Protein AF-A0A1Y2J8U5-F1 (afdb_monomer_lite)

pLDDT: mean 74.19, std 24.0, range [33.47, 96.94]

Organism: Trametes coccinea (strain BRFM310) (NCBI:txid1353009)

Sequence (112 aa):
MLPFLAQVLHFDHRPHIRLGTRRIATAHHDRAQREELTLWSVVPNQLDDTGRPMWYCNVCGDYRMHRTRNKTQHERGLLHQSLLERMWRQAVHRATRAEEASRELLDALKQR

Structure (mmCIF, N/CA/C/O backbone):
data_AF-A0A1Y2J8U5-F1
#
_entry.id   AF-A0A1Y2J8U5-F1
#
loop_
_atom_site.group_PDB
_atom_site.id
_atom_site.type_symbol
_atom_site.label_atom_id
_atom_site.label_alt_id
_atom_site.label_comp_id
_atom_site.label_asym_id
_atom_site.label_entity_id
_atom_site.label_seq_id
_atom_site.pdbx_PDB_ins_code
_atom_site.Cartn_x
_atom_site.Cartn_y
_atom_site.Cartn_z
_atom_site.occupancy
_atom_site.B_iso_or_equiv
_atom_site.auth_seq_id
_atom_site.auth_comp_id
_atom_site.auth_asym_id
_atom_site.auth_atom_id
_atom_site.pdbx_PDB_model_num
ATOM 1 N N . MET A 1 1 ? -6.394 21.556 42.034 1.00 34.31 1 MET A N 1
ATOM 2 C CA . MET A 1 1 ? -7.535 22.285 41.441 1.00 34.31 1 MET A CA 1
ATOM 3 C C . MET A 1 1 ? -7.246 22.499 39.959 1.00 34.31 1 MET A C 1
ATOM 5 O O . MET A 1 1 ? -6.238 23.116 39.652 1.00 34.31 1 MET A O 1
ATOM 9 N N . LEU A 1 2 ? -8.059 21.915 39.071 1.00 44.50 2 LEU A N 1
ATOM 10 C CA . LEU A 1 2 ? -8.123 22.226 37.625 1.00 44.50 2 LEU A CA 1
ATOM 11 C C . LEU A 1 2 ? -8.878 23.564 37.420 1.00 44.50 2 LEU A C 1
ATOM 13 O O . LEU A 1 2 ? -9.605 23.945 38.341 1.00 44.50 2 LEU A O 1
ATOM 17 N N . PRO A 1 3 ? -8.711 24.284 36.286 1.00 50.03 3 PRO A N 1
ATOM 18 C CA . PRO A 1 3 ? -9.421 23.997 35.012 1.00 50.03 3 PRO A CA 1
ATOM 19 C C . PRO A 1 3 ? -8.510 24.129 33.754 1.00 50.03 3 PRO A C 1
ATOM 21 O O . PRO A 1 3 ? -7.500 24.814 33.794 1.00 50.03 3 PRO A O 1
ATOM 24 N N . PHE A 1 4 ? -8.632 23.318 32.691 1.00 39.97 4 PHE A N 1
ATOM 25 C CA . PHE A 1 4 ? -9.578 23.351 31.548 1.00 39.97 4 PHE A CA 1
ATOM 26 C C . PHE A 1 4 ? -9.558 24.631 30.675 1.00 39.97 4 PHE A C 1
ATOM 28 O O . PHE A 1 4 ? -10.002 25.668 31.153 1.00 39.97 4 PHE A O 1
ATOM 35 N N . LEU A 1 5 ? -9.137 24.496 29.392 1.00 40.16 5 LEU A N 1
ATOM 36 C CA . LEU A 1 5 ? -9.698 25.054 28.120 1.00 40.16 5 LEU A CA 1
ATOM 37 C C . LEU A 1 5 ? -8.603 25.310 27.043 1.00 40.16 5 LEU A C 1
ATOM 39 O O . LEU A 1 5 ? -7.620 25.983 27.311 1.00 40.16 5 LEU A O 1
ATOM 43 N N . ALA A 1 6 ? -8.663 24.614 25.893 1.00 38.59 6 ALA A N 1
ATOM 44 C CA . ALA A 1 6 ? -9.076 25.107 24.550 1.00 38.59 6 ALA A CA 1
ATOM 45 C C . ALA A 1 6 ? -7.882 25.572 23.663 1.00 38.59 6 ALA A C 1
ATOM 47 O O . ALA A 1 6 ? -7.143 26.468 24.031 1.00 38.59 6 ALA A O 1
ATOM 48 N N . GLN A 1 7 ? -7.5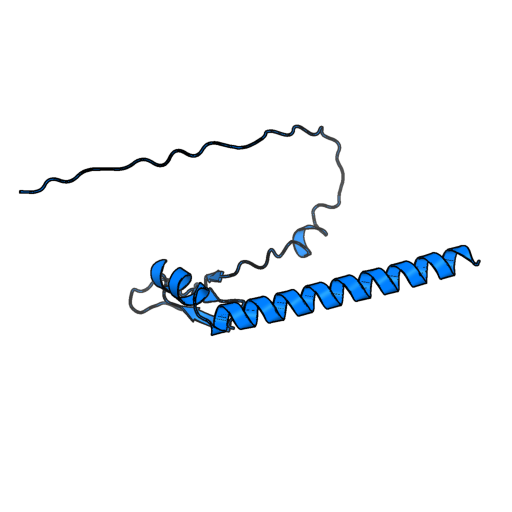14 24.808 22.620 1.00 40.34 7 GLN A N 1
ATOM 49 C CA . GLN A 1 7 ? -7.817 25.030 21.182 1.00 40.34 7 GLN A CA 1
ATOM 50 C C . GLN A 1 7 ? -7.066 26.204 20.517 1.00 40.34 7 GLN A C 1
ATOM 52 O O . GLN A 1 7 ? -7.227 27.344 20.920 1.00 40.34 7 GLN A O 1
ATOM 57 N N . VAL A 1 8 ? -6.316 25.920 19.440 1.00 40.50 8 VAL A N 1
ATOM 58 C CA . VAL A 1 8 ? -6.549 26.393 18.051 1.00 40.50 8 VAL A CA 1
ATOM 59 C C . VAL A 1 8 ? -5.324 26.065 17.178 1.00 40.50 8 VAL A C 1
ATOM 61 O O . VAL A 1 8 ? -4.179 26.358 17.504 1.00 40.50 8 VAL A O 1
ATOM 64 N N 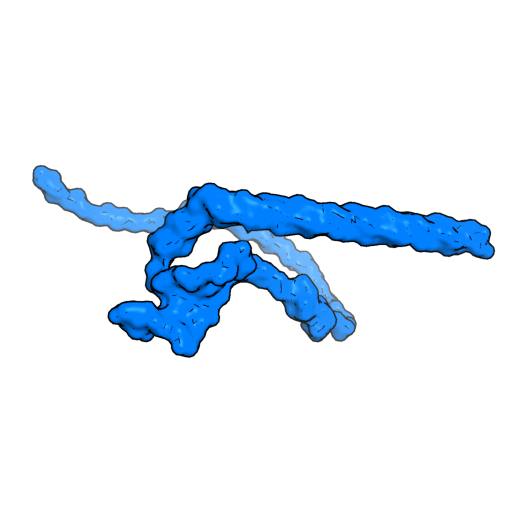. LEU A 1 9 ? -5.617 25.411 16.055 1.00 37.94 9 LEU A N 1
ATOM 65 C CA . LEU A 1 9 ? -4.744 25.080 14.934 1.00 37.94 9 LEU A CA 1
ATOM 66 C C . LEU A 1 9 ? -4.385 26.342 14.149 1.00 37.94 9 LEU A C 1
ATOM 68 O O . LEU A 1 9 ? -5.304 26.937 13.600 1.00 37.94 9 LEU A O 1
ATOM 72 N N . HIS A 1 10 ? -3.106 26.675 13.978 1.00 35.84 10 HIS A N 1
ATOM 73 C CA . HIS A 1 10 ? -2.633 27.546 12.894 1.00 35.84 10 HIS A CA 1
ATOM 74 C C . HIS A 1 10 ? -1.314 27.001 12.349 1.00 35.84 10 HIS A C 1
ATOM 76 O O . HIS A 1 10 ? -0.290 27.082 13.015 1.00 35.84 10 HIS A O 1
ATOM 82 N N . PHE A 1 11 ? -1.347 26.459 11.1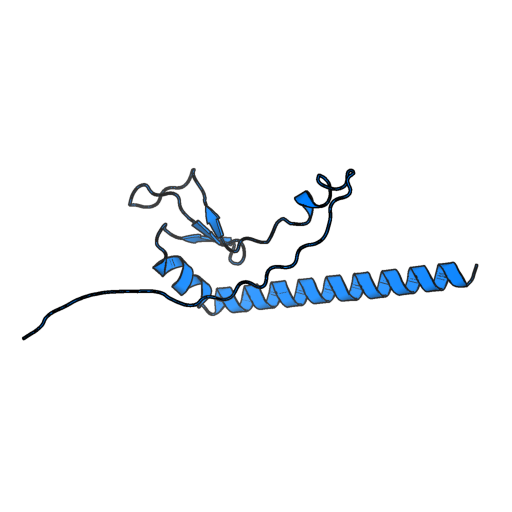34 1.00 33.47 11 PHE A N 1
ATOM 83 C CA . PHE A 1 11 ? -0.181 26.442 10.258 1.00 33.47 11 PHE A CA 1
ATOM 84 C C . PHE A 1 11 ? -0.661 26.688 8.829 1.00 33.47 11 PHE A C 1
ATOM 86 O O . PHE A 1 11 ? -1.162 25.800 8.140 1.00 33.47 11 PHE A O 1
ATOM 93 N N . ASP A 1 12 ? -0.564 27.957 8.453 1.00 39.97 12 ASP A N 1
ATOM 94 C CA . ASP A 1 12 ? -0.608 28.463 7.091 1.00 39.97 12 ASP A CA 1
ATOM 95 C C . ASP A 1 12 ? 0.632 27.982 6.329 1.00 39.97 12 ASP A C 1
ATOM 97 O O . ASP A 1 12 ? 1.736 28.070 6.858 1.00 39.97 12 ASP A O 1
ATOM 101 N N . HIS A 1 13 ? 0.446 27.486 5.102 1.00 36.09 13 HIS A N 1
ATOM 102 C CA . HIS A 1 13 ? 1.343 27.710 3.958 1.00 36.09 13 HIS A CA 1
ATOM 103 C C . HIS A 1 13 ? 0.811 26.965 2.720 1.00 36.09 13 HIS A C 1
ATOM 105 O O . HIS A 1 13 ? 1.091 25.788 2.496 1.00 36.09 13 HIS A O 1
ATOM 111 N N . ARG A 1 14 ? 0.067 27.675 1.864 1.00 40.34 14 ARG A N 1
ATOM 112 C CA . ARG A 1 14 ? -0.124 27.306 0.450 1.00 40.34 14 ARG A CA 1
ATOM 113 C C . ARG A 1 14 ? 0.635 28.298 -0.432 1.00 40.34 14 ARG A C 1
ATOM 115 O O . ARG A 1 14 ? 0.346 29.489 -0.343 1.00 40.34 14 ARG A O 1
ATOM 122 N N . PRO A 1 15 ? 1.521 27.862 -1.341 1.00 44.94 15 PRO A N 1
ATOM 123 C CA . PRO A 1 15 ? 1.920 28.699 -2.461 1.00 44.94 15 PRO A CA 1
ATOM 124 C C . PRO A 1 15 ? 0.872 28.614 -3.584 1.00 44.94 15 PRO A C 1
ATOM 126 O O . PRO A 1 15 ? 0.511 27.535 -4.055 1.00 44.94 15 PRO A O 1
ATOM 129 N N . HIS A 1 16 ? 0.378 29.775 -4.016 1.00 39.59 16 HIS A N 1
ATOM 130 C CA . HIS A 1 16 ? -0.433 29.938 -5.220 1.00 39.59 16 HIS A CA 1
ATOM 131 C C . HIS A 1 16 ? 0.468 29.919 -6.462 1.00 39.59 16 HIS A C 1
ATOM 133 O O . HIS A 1 16 ? 1.269 30.830 -6.650 1.00 39.59 16 HIS A O 1
ATOM 139 N N . ILE A 1 17 ? 0.284 28.946 -7.356 1.00 42.62 17 ILE A N 1
ATOM 140 C CA . ILE A 1 17 ? 0.816 29.002 -8.725 1.00 42.62 17 ILE A CA 1
ATOM 141 C C . ILE A 1 17 ? -0.377 29.128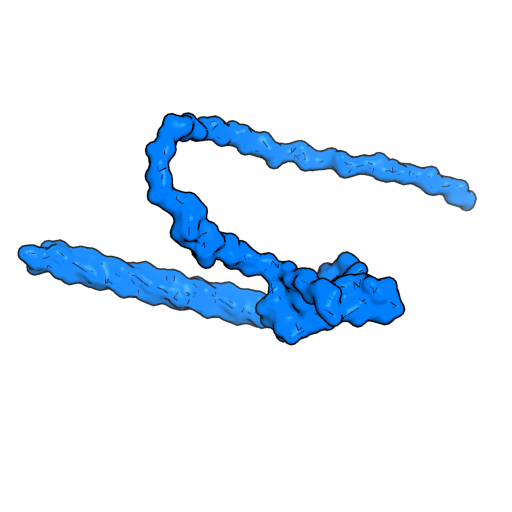 -9.680 1.00 42.62 17 ILE A C 1
ATOM 143 O O . ILE A 1 17 ? -1.203 28.223 -9.784 1.00 42.62 17 ILE A O 1
ATOM 147 N N . ARG A 1 18 ? -0.487 30.278 -10.358 1.00 47.53 18 ARG A N 1
ATOM 148 C CA . ARG A 1 18 ? -1.383 30.481 -11.508 1.00 47.53 18 ARG A CA 1
ATOM 149 C C . ARG A 1 18 ? -0.682 29.963 -12.760 1.00 47.53 18 ARG A C 1
ATOM 151 O O . ARG A 1 18 ? 0.343 30.519 -13.138 1.00 47.53 18 ARG A O 1
ATOM 158 N N . LEU A 1 19 ? -1.271 28.986 -13.444 1.00 43.88 19 LEU A N 1
ATOM 159 C CA . LEU A 1 19 ? -0.946 28.691 -14.839 1.00 43.88 19 LEU A CA 1
ATOM 160 C C . LEU A 1 19 ? -2.213 28.773 -15.691 1.00 43.88 19 LEU A C 1
ATOM 162 O O . LEU A 1 19 ? -3.280 28.298 -15.305 1.00 43.88 19 LEU A O 1
ATOM 166 N N . GLY A 1 20 ? -2.067 29.494 -16.801 1.00 36.09 20 GLY A N 1
ATOM 167 C CA . GLY A 1 20 ? -3.123 29.933 -17.697 1.00 36.09 20 GLY A CA 1
ATOM 168 C C . GLY A 1 20 ? -3.867 28.812 -18.415 1.00 36.09 20 GLY A C 1
ATOM 169 O O . GLY A 1 20 ? -3.441 27.666 -18.515 1.00 36.09 20 GLY A O 1
ATOM 170 N N . THR A 1 21 ? -5.025 29.202 -18.924 1.00 52.84 21 THR A N 1
ATOM 171 C CA . THR A 1 21 ? -6.004 28.387 -19.626 1.00 52.84 21 THR A CA 1
ATOM 172 C C . THR A 1 21 ? -5.598 28.133 -21.080 1.00 52.84 21 THR A C 1
ATOM 174 O O . THR A 1 21 ? -5.394 29.076 -21.840 1.00 52.84 21 THR A O 1
ATOM 177 N N . ARG A 1 22 ? -5.606 26.866 -21.515 1.00 43.12 22 ARG A N 1
ATOM 178 C CA . ARG A 1 22 ? -6.062 26.456 -22.859 1.00 43.12 22 ARG A CA 1
ATOM 179 C C . ARG A 1 22 ? -6.437 24.967 -22.868 1.00 43.12 22 ARG A C 1
ATOM 181 O O . ARG A 1 22 ? -5.690 24.117 -22.404 1.00 43.12 22 ARG A O 1
ATOM 188 N N . ARG A 1 23 ? -7.662 24.721 -23.345 1.00 45.75 23 ARG A N 1
ATOM 189 C CA . ARG A 1 23 ? -8.367 23.437 -23.551 1.00 45.75 23 ARG A CA 1
ATOM 190 C C . ARG A 1 23 ? -7.586 22.591 -24.596 1.00 45.75 23 ARG A C 1
ATOM 192 O O . ARG A 1 23 ? -6.883 23.191 -25.396 1.00 45.75 23 ARG A O 1
ATOM 199 N N . ILE A 1 24 ? -7.650 21.258 -24.710 1.00 41.88 24 ILE A N 1
ATOM 200 C CA . ILE A 1 24 ? -8.804 20.364 -24.935 1.00 41.88 24 ILE A CA 1
ATOM 201 C C . ILE A 1 24 ? -8.333 18.895 -24.729 1.00 41.88 24 ILE A C 1
ATOM 203 O O . ILE A 1 24 ? -7.288 18.512 -25.236 1.00 41.88 24 ILE A O 1
ATOM 207 N N . ALA A 1 25 ? -9.160 18.099 -24.034 1.00 39.50 25 ALA A N 1
ATOM 208 C CA . ALA A 1 25 ? -9.313 16.631 -24.093 1.00 39.50 25 ALA A CA 1
ATOM 209 C C . ALA A 1 25 ? -8.122 15.677 -23.816 1.00 39.50 25 ALA A C 1
ATOM 211 O O . ALA A 1 25 ? -7.707 14.931 -24.693 1.00 39.50 25 ALA A O 1
ATOM 212 N N . THR A 1 26 ? -7.736 15.532 -22.544 1.00 39.91 26 THR A N 1
ATOM 213 C CA . THR A 1 26 ? -7.180 14.264 -21.994 1.00 39.91 26 THR A CA 1
ATOM 214 C C . THR A 1 26 ? -7.754 13.893 -20.614 1.00 39.91 26 THR A C 1
ATOM 216 O O . THR A 1 26 ? -7.298 12.963 -19.958 1.00 39.91 26 THR A O 1
ATOM 219 N N . ALA A 1 27 ? -8.817 14.567 -20.157 1.00 40.59 27 ALA A N 1
ATOM 220 C CA . ALA A 1 27 ? -9.287 14.467 -18.768 1.00 40.59 27 ALA A CA 1
ATOM 221 C C . ALA A 1 27 ? -9.935 13.121 -18.374 1.00 40.59 27 ALA A C 1
ATOM 223 O O . ALA A 1 27 ? -10.170 12.886 -17.189 1.00 40.59 27 ALA A O 1
ATOM 224 N N . HIS A 1 28 ? -10.236 12.238 -19.332 1.00 39.00 28 HIS A N 1
ATOM 225 C CA . HIS A 1 28 ? -10.852 10.936 -19.049 1.00 39.00 28 HIS A CA 1
ATOM 226 C C . HIS A 1 28 ? -9.877 9.756 -19.068 1.00 39.00 28 HIS A C 1
ATOM 228 O O . HIS A 1 28 ? -10.230 8.706 -18.540 1.00 39.00 28 HIS A O 1
ATOM 234 N N . HIS A 1 29 ? -8.662 9.915 -19.604 1.00 33.88 29 HIS A N 1
ATOM 235 C CA . HIS A 1 29 ? -7.650 8.851 -19.569 1.00 33.88 29 HIS A CA 1
ATOM 236 C C . HIS A 1 29 ? -6.690 8.997 -18.380 1.00 33.88 29 HIS A C 1
ATOM 238 O O . HIS A 1 29 ? -6.332 7.998 -17.764 1.00 33.88 29 HIS A O 1
ATOM 244 N N . ASP A 1 30 ? -6.417 10.228 -17.938 1.00 36.69 30 ASP A N 1
ATOM 245 C CA . ASP A 1 30 ? -5.610 10.469 -16.730 1.00 36.69 30 ASP A CA 1
ATOM 246 C C . ASP A 1 30 ? -6.370 10.186 -15.422 1.00 36.69 30 ASP A C 1
ATOM 248 O O . ASP A 1 30 ? -5.769 10.036 -14.357 1.00 36.69 30 ASP A O 1
ATOM 252 N N . ARG A 1 31 ? -7.706 10.080 -15.475 1.00 35.16 31 ARG A N 1
ATOM 253 C CA . ARG A 1 31 ? -8.533 9.788 -14.293 1.00 35.16 31 ARG A CA 1
ATOM 254 C C . ARG A 1 31 ? -8.442 8.324 -13.855 1.00 35.16 31 ARG A C 1
ATOM 256 O O . ARG A 1 31 ? -8.600 8.056 -12.673 1.00 35.16 31 ARG A O 1
ATOM 263 N N . ALA A 1 32 ? -8.146 7.411 -14.782 1.00 36.22 32 ALA A N 1
ATOM 264 C CA . ALA A 1 32 ? -7.951 5.988 -14.494 1.00 36.22 32 ALA A CA 1
ATOM 265 C C . ALA A 1 32 ? -6.532 5.665 -13.984 1.00 36.22 32 ALA A C 1
ATOM 267 O O . ALA A 1 32 ? -6.320 4.614 -13.396 1.00 36.22 32 ALA A O 1
ATOM 268 N N . GLN A 1 33 ? -5.560 6.567 -14.178 1.00 36.56 33 GLN A N 1
ATOM 269 C CA . GLN A 1 33 ? -4.181 6.384 -13.695 1.00 36.56 33 GLN A CA 1
ATOM 270 C C . GLN A 1 33 ? -3.897 7.088 -12.361 1.00 36.56 33 GLN A C 1
ATOM 272 O O . GLN A 1 33 ? -2.873 6.835 -11.732 1.00 36.56 33 GLN A O 1
ATOM 277 N N . ARG A 1 34 ? -4.824 7.934 -11.898 1.00 38.19 34 ARG A N 1
ATOM 278 C CA . ARG A 1 34 ? -4.864 8.484 -10.538 1.00 38.19 34 ARG A CA 1
ATOM 279 C C . ARG A 1 34 ? -5.931 7.794 -9.695 1.00 38.19 34 ARG A C 1
ATOM 281 O O . ARG A 1 34 ? -6.655 8.449 -8.948 1.00 38.19 34 ARG A O 1
ATOM 288 N N . GLU A 1 35 ? -5.999 6.470 -9.752 1.00 44.12 35 GLU A N 1
ATOM 289 C CA . GLU A 1 35 ? -6.350 5.733 -8.540 1.00 44.12 35 GLU A CA 1
ATOM 290 C C . GLU A 1 35 ? -5.186 5.938 -7.568 1.00 44.12 35 GLU A C 1
ATOM 292 O O . GLU A 1 35 ? -4.280 5.121 -7.425 1.00 44.12 35 GLU A O 1
ATOM 297 N N . GLU A 1 36 ? -5.159 7.134 -6.979 1.00 45.47 36 GLU A N 1
ATOM 298 C CA . GLU A 1 36 ? -4.416 7.422 -5.772 1.00 45.47 36 GLU A CA 1
ATOM 299 C C . GLU A 1 36 ? -4.755 6.268 -4.834 1.00 45.47 36 GLU A C 1
ATOM 301 O O . GLU A 1 36 ? -5.923 6.084 -4.492 1.00 45.47 36 GLU A O 1
ATOM 306 N N . LEU A 1 37 ? -3.769 5.414 -4.544 1.00 53.69 37 LEU A N 1
ATOM 307 C CA . LEU A 1 37 ? -3.901 4.292 -3.623 1.00 53.69 37 LEU A CA 1
ATOM 308 C C . LEU A 1 37 ? -4.283 4.878 -2.264 1.00 53.69 37 LEU A C 1
ATOM 310 O O . LEU A 1 37 ? -3.438 5.136 -1.408 1.00 53.69 37 LEU A O 1
ATOM 314 N N . THR A 1 38 ? -5.570 5.142 -2.066 1.00 66.50 38 THR A N 1
ATOM 315 C CA . THR A 1 38 ? -6.094 5.553 -0.781 1.00 66.50 38 THR A CA 1
ATOM 316 C C . THR A 1 38 ? -5.823 4.376 0.137 1.00 66.50 38 THR A C 1
ATOM 318 O O . THR A 1 38 ? -6.332 3.287 -0.103 1.00 66.50 38 THR A O 1
ATOM 321 N N . LEU A 1 39 ? -4.995 4.556 1.168 1.00 82.69 39 LEU A N 1
ATOM 322 C CA . LEU A 1 39 ? -4.613 3.493 2.116 1.00 82.69 39 LEU A CA 1
ATOM 323 C C . LEU A 1 39 ? -5.827 2.765 2.715 1.00 82.69 39 LEU A C 1
ATOM 325 O O . LEU A 1 39 ? -5.739 1.595 3.097 1.00 82.69 39 LEU A O 1
ATOM 329 N N . TRP A 1 40 ? -6.961 3.464 2.760 1.00 89.44 40 TRP A N 1
ATOM 330 C CA . TRP A 1 40 ? -8.217 2.996 3.307 1.00 89.44 40 TRP A CA 1
ATOM 331 C C . TRP A 1 40 ? -9.377 3.194 2.341 1.00 89.44 40 TRP A C 1
ATOM 333 O O . TRP A 1 40 ? -9.563 4.289 1.815 1.00 89.44 40 TRP A O 1
ATOM 343 N N . SER A 1 41 ? -10.221 2.175 2.244 1.00 91.56 41 SER A N 1
ATOM 344 C CA . SER A 1 41 ? -11.523 2.219 1.579 1.00 91.56 41 SER A CA 1
ATOM 345 C C . SER A 1 41 ? -12.629 2.105 2.628 1.00 91.56 41 SER A C 1
ATOM 347 O O . SER A 1 41 ? -12.489 1.355 3.595 1.00 91.56 41 SER A O 1
ATOM 349 N N . VAL A 1 42 ? -13.729 2.841 2.473 1.00 90.62 42 VAL A N 1
ATOM 350 C CA . VAL A 1 42 ? -14.935 2.623 3.292 1.00 90.62 42 VAL A CA 1
ATOM 351 C C . VAL A 1 42 ? -15.738 1.484 2.675 1.00 90.62 42 VAL A C 1
ATOM 353 O O . VAL A 1 42 ? -15.933 1.460 1.462 1.00 90.62 42 VAL A O 1
ATOM 356 N N . VAL A 1 43 ? -16.226 0.562 3.502 1.00 90.75 43 VAL A N 1
ATOM 357 C CA . VAL A 1 43 ? -17.036 -0.580 3.071 1.00 90.75 43 VAL A CA 1
ATOM 358 C C . VAL A 1 43 ? -18.465 -0.380 3.578 1.00 90.75 43 VAL A C 1
ATOM 360 O O . VAL A 1 43 ? -18.776 -0.777 4.698 1.00 90.75 43 VAL A O 1
ATOM 363 N N . PRO A 1 44 ? -19.353 0.251 2.785 1.00 86.12 44 PRO A N 1
ATOM 364 C CA . PRO A 1 44 ? -20.686 0.657 3.244 1.00 86.12 44 PRO A CA 1
ATOM 365 C C . PRO A 1 44 ? -21.592 -0.521 3.622 1.00 86.12 44 PRO A C 1
ATOM 367 O O . PRO A 1 44 ? -22.492 -0.359 4.437 1.00 86.12 44 PRO A O 1
ATOM 370 N N . ASN A 1 45 ? -21.334 -1.706 3.062 1.00 92.38 45 ASN A N 1
ATOM 371 C CA . ASN A 1 45 ? -22.147 -2.904 3.279 1.00 92.38 45 ASN A CA 1
ATOM 372 C C . ASN A 1 45 ? -21.724 -3.720 4.512 1.00 92.38 45 ASN A C 1
ATOM 374 O O . ASN A 1 45 ? -22.426 -4.654 4.885 1.00 92.38 45 ASN A O 1
ATOM 378 N N . GLN A 1 46 ? -20.575 -3.412 5.122 1.00 90.12 46 GLN A N 1
ATOM 379 C CA . GLN A 1 46 ? -20.108 -4.076 6.338 1.00 90.12 46 GLN A CA 1
ATOM 380 C C . GLN A 1 46 ? -20.123 -3.067 7.472 1.00 90.12 46 GLN A C 1
ATOM 382 O O . GLN A 1 46 ? -19.441 -2.047 7.398 1.00 90.12 46 GLN A O 1
ATOM 387 N N . LEU A 1 47 ? -20.913 -3.340 8.504 1.00 92.56 47 LEU A N 1
ATOM 388 C CA . LEU A 1 47 ? -21.055 -2.456 9.652 1.00 92.56 47 LEU A CA 1
ATOM 389 C C . LEU A 1 47 ? -20.287 -3.018 10.846 1.00 92.56 47 LEU A C 1
ATOM 391 O O . LEU A 1 47 ? -20.231 -4.231 11.044 1.00 92.56 47 LEU A O 1
ATOM 395 N N . ASP A 1 48 ? -19.699 -2.129 11.637 1.00 89.81 48 ASP A N 1
ATOM 396 C CA . ASP A 1 48 ? -19.183 -2.478 12.952 1.00 89.81 48 ASP A CA 1
ATOM 397 C C . ASP A 1 48 ? -20.323 -2.673 13.969 1.00 89.81 48 ASP A C 1
ATOM 399 O O . ASP A 1 48 ? -21.507 -2.472 13.691 1.00 89.81 48 ASP A O 1
ATOM 403 N N . ASP A 1 49 ? -19.948 -3.054 15.182 1.00 90.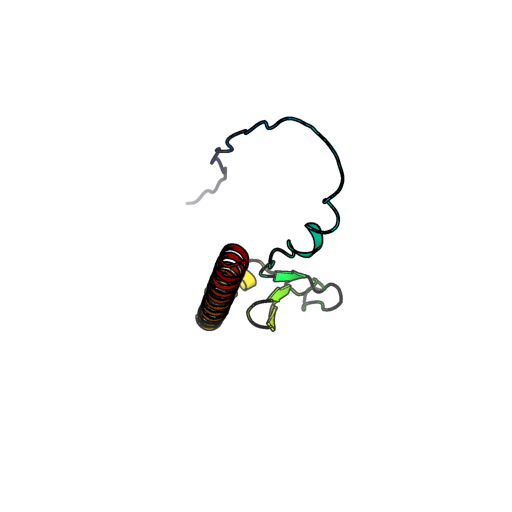00 49 ASP A N 1
ATOM 404 C CA . ASP A 1 49 ? -20.810 -3.215 16.355 1.00 90.00 49 ASP A CA 1
ATOM 405 C C . ASP A 1 49 ? -21.565 -1.934 16.763 1.00 90.00 49 ASP A C 1
ATOM 407 O O . ASP A 1 49 ? -22.518 -1.998 17.538 1.00 90.00 49 ASP A O 1
ATOM 411 N N . THR A 1 50 ? -21.189 -0.772 16.220 1.00 90.62 50 THR A N 1
ATOM 412 C CA . THR A 1 50 ? -21.888 0.508 16.418 1.00 90.62 50 THR A CA 1
ATOM 413 C C . THR A 1 50 ? -22.766 0.914 15.231 1.00 90.62 50 THR A C 1
ATOM 415 O O . THR A 1 50 ? -23.290 2.029 15.208 1.00 90.62 50 THR A O 1
ATOM 418 N N . GLY A 1 51 ? -22.927 0.032 14.239 1.00 92.44 51 GLY A N 1
ATOM 419 C CA . GLY A 1 51 ? -23.704 0.289 13.028 1.00 92.44 51 GLY A CA 1
ATOM 420 C C . GLY A 1 51 ? -23.015 1.234 12.040 1.00 92.44 51 GLY A C 1
ATOM 421 O O . GLY A 1 51 ? -23.681 1.796 11.171 1.00 92.44 51 GLY A O 1
ATOM 422 N N . ARG A 1 52 ? -21.699 1.454 12.166 1.00 90.06 52 ARG A N 1
ATOM 423 C CA . ARG A 1 52 ? -20.935 2.326 11.261 1.00 90.06 52 ARG A CA 1
ATOM 424 C C . ARG A 1 52 ? -20.220 1.511 10.183 1.00 90.06 52 ARG A C 1
ATOM 426 O O . ARG A 1 52 ? -19.720 0.434 10.495 1.00 90.06 52 ARG A O 1
ATOM 433 N N . PRO A 1 53 ? -20.091 2.026 8.947 1.00 92.25 53 PRO A N 1
ATOM 434 C CA . PRO A 1 53 ? -19.338 1.360 7.887 1.00 92.25 53 PRO A CA 1
ATOM 435 C C . PRO A 1 53 ? -17.904 1.027 8.296 1.00 92.25 53 PRO A C 1
ATOM 437 O O . PRO A 1 53 ? -17.176 1.896 8.770 1.00 92.25 53 PRO A O 1
ATOM 440 N N . MET A 1 54 ? -17.467 -0.206 8.075 1.00 93.06 54 MET A N 1
ATOM 441 C CA . MET A 1 54 ? -16.095 -0.620 8.346 1.00 93.06 54 MET A CA 1
ATOM 442 C C . MET A 1 54 ? -15.114 0.028 7.362 1.00 93.06 54 MET A C 1
ATOM 444 O O . MET A 1 54 ? -15.449 0.362 6.224 1.00 93.06 54 MET A O 1
ATOM 448 N N . TRP A 1 55 ? -13.866 0.181 7.797 1.00 91.56 55 TRP A N 1
ATOM 449 C CA . TRP A 1 55 ? -12.748 0.526 6.929 1.00 91.56 55 TRP A CA 1
ATOM 450 C C . TRP A 1 55 ? -12.032 -0.729 6.465 1.00 91.56 55 TRP A C 1
ATOM 452 O O . TRP A 1 55 ? -11.842 -1.661 7.239 1.00 91.56 55 TRP A O 1
ATOM 462 N N . TYR A 1 56 ? -11.558 -0.709 5.232 1.00 92.56 56 TYR A N 1
ATOM 463 C CA . TYR A 1 56 ? -10.715 -1.738 4.653 1.00 92.56 56 TYR A CA 1
ATOM 464 C C . TYR A 1 56 ? -9.345 -1.151 4.336 1.00 92.56 56 TYR A C 1
ATOM 466 O O . TYR A 1 56 ? -9.257 -0.100 3.700 1.00 92.56 56 TYR A O 1
ATOM 474 N N . CYS A 1 57 ? -8.282 -1.793 4.811 1.00 93.00 57 CYS A N 1
ATOM 475 C CA . CYS A 1 57 ? -6.918 -1.392 4.498 1.00 93.00 57 CYS A CA 1
ATOM 476 C C . CYS A 1 57 ? -6.465 -2.057 3.197 1.00 93.00 57 CYS A C 1
ATOM 478 O O . CYS A 1 57 ? -6.310 -3.276 3.154 1.00 93.00 57 CYS A O 1
ATOM 480 N N . ASN A 1 58 ? -6.162 -1.260 2.171 1.00 92.38 58 ASN A N 1
ATOM 481 C CA . ASN A 1 58 ? -5.731 -1.777 0.865 1.00 92.38 58 ASN A CA 1
ATOM 482 C C . ASN A 1 58 ? -4.299 -2.344 0.872 1.00 92.38 58 ASN A C 1
ATOM 484 O O . ASN A 1 58 ? -3.919 -3.062 -0.046 1.00 92.38 58 ASN A O 1
ATOM 488 N N . VAL A 1 59 ? -3.504 -2.039 1.904 1.00 91.38 59 VAL A N 1
ATOM 489 C CA . VAL A 1 59 ? -2.141 -2.578 2.075 1.00 91.38 59 VAL A CA 1
ATOM 490 C C . VAL A 1 59 ? -2.178 -3.951 2.739 1.00 91.38 59 VAL A C 1
ATOM 492 O O . VAL A 1 59 ? -1.520 -4.883 2.288 1.00 91.38 59 VAL A O 1
ATOM 495 N N . CYS A 1 60 ? -2.944 -4.082 3.824 1.00 92.06 60 CYS A N 1
ATOM 496 C CA . CYS A 1 60 ? -2.994 -5.315 4.610 1.00 92.06 60 CYS A CA 1
ATOM 497 C C . CYS A 1 60 ? -4.080 -6.293 4.157 1.00 92.06 60 CYS A C 1
ATOM 499 O O . CYS A 1 60 ? -4.017 -7.461 4.526 1.00 92.06 60 CYS A O 1
ATOM 501 N N . GLY A 1 61 ? -5.076 -5.826 3.403 1.00 91.56 61 GLY A N 1
ATOM 502 C CA . GLY A 1 61 ? -6.241 -6.620 3.029 1.00 91.56 61 GLY A CA 1
ATOM 503 C C . GLY A 1 61 ? -7.159 -6.951 4.208 1.00 91.56 61 GLY A C 1
ATOM 504 O O . GLY A 1 61 ? -7.800 -7.997 4.201 1.00 91.56 61 GLY A O 1
ATOM 505 N N . ASP A 1 62 ? -7.199 -6.089 5.229 1.00 91.00 62 ASP A N 1
ATOM 506 C CA . ASP A 1 62 ? -7.881 -6.347 6.504 1.00 91.00 62 ASP A CA 1
ATOM 507 C C . ASP A 1 62 ? -8.913 -5.256 6.838 1.00 91.00 62 ASP A C 1
ATOM 509 O O . ASP A 1 62 ? -8.759 -4.089 6.454 1.00 91.00 62 ASP A O 1
ATOM 513 N N . TYR A 1 63 ? -9.951 -5.633 7.585 1.00 91.69 63 TYR A N 1
ATOM 514 C CA . TYR A 1 63 ? -11.037 -4.758 8.012 1.00 91.69 63 TYR A CA 1
ATOM 515 C C . TYR A 1 63 ? -10.786 -4.188 9.414 1.00 91.69 63 TYR A C 1
ATOM 517 O O . TYR A 1 63 ? -10.274 -4.844 10.328 1.00 91.69 63 TYR A O 1
ATOM 525 N N . ARG A 1 64 ? -11.171 -2.927 9.613 1.00 90.69 64 ARG A N 1
ATOM 526 C CA . ARG A 1 64 ? -11.077 -2.208 10.888 1.00 90.69 64 ARG A CA 1
ATOM 527 C C . ARG A 1 64 ? -12.349 -1.416 11.154 1.00 90.69 64 ARG A C 1
ATOM 529 O O . ARG A 1 64 ? -12.965 -0.874 10.244 1.00 90.69 64 ARG A O 1
ATOM 536 N N . MET A 1 65 ? -12.711 -1.306 12.428 1.00 89.94 65 MET A N 1
ATOM 537 C CA . MET A 1 65 ? -13.870 -0.513 12.857 1.00 89.94 65 MET A CA 1
ATOM 538 C C . MET A 1 65 ? -13.720 0.972 12.505 1.00 89.94 65 MET A C 1
ATOM 540 O O . MET A 1 65 ? -12.596 1.475 12.374 1.00 89.94 65 MET A O 1
ATOM 544 N N . HIS A 1 66 ? -14.839 1.702 12.454 1.00 80.31 66 HIS A N 1
ATOM 545 C CA . HIS A 1 66 ? -14.898 3.117 12.078 1.00 80.31 66 HIS A CA 1
ATOM 546 C C . HIS A 1 66 ? -14.434 4.079 13.186 1.00 80.31 66 HIS A C 1
ATOM 548 O O . HIS A 1 66 ? -15.144 5.004 13.597 1.00 80.31 66 HIS A O 1
ATOM 554 N N . ARG A 1 67 ? -13.208 3.874 13.683 1.00 81.25 67 ARG A N 1
ATOM 555 C CA . ARG A 1 67 ? -12.562 4.711 14.703 1.00 81.25 67 ARG A CA 1
ATOM 556 C C . ARG A 1 67 ? -11.168 5.122 14.238 1.00 81.25 67 ARG A C 1
ATOM 558 O O . ARG A 1 67 ? -10.336 4.267 13.947 1.00 81.25 67 ARG A O 1
ATOM 565 N N . THR A 1 68 ? -10.878 6.425 14.238 1.00 77.31 68 THR A N 1
ATOM 566 C CA . THR A 1 68 ? -9.582 6.978 13.794 1.00 77.31 68 THR A CA 1
ATOM 567 C C . THR A 1 68 ? -8.396 6.353 14.529 1.00 77.31 68 THR A C 1
ATOM 569 O O . THR A 1 68 ? -7.391 6.026 13.908 1.00 77.31 68 THR A O 1
ATOM 572 N N . ARG A 1 69 ? -8.541 6.082 15.835 1.00 85.88 69 ARG A N 1
ATOM 573 C CA . ARG A 1 69 ? -7.519 5.392 16.640 1.00 85.88 69 ARG A CA 1
ATOM 574 C C . ARG A 1 69 ? -7.116 4.039 16.044 1.00 85.88 69 ARG A C 1
ATOM 576 O O . ARG A 1 69 ? -5.930 3.724 16.028 1.00 85.88 69 ARG A O 1
ATOM 583 N N . ASN A 1 70 ? -8.077 3.273 15.526 1.00 83.50 70 ASN A N 1
ATOM 584 C CA . ASN A 1 70 ? -7.821 1.946 14.968 1.00 83.50 70 ASN A CA 1
ATOM 585 C C . ASN A 1 70 ? -7.039 2.034 13.657 1.00 83.50 70 ASN A C 1
ATOM 587 O O . ASN A 1 70 ? -6.180 1.191 13.418 1.00 83.50 70 ASN A O 1
ATOM 591 N N . LYS A 1 71 ? -7.277 3.074 12.847 1.00 86.12 71 LYS A N 1
ATOM 592 C CA . LYS A 1 71 ? -6.476 3.333 11.646 1.00 86.12 71 LYS A CA 1
ATOM 593 C C . LYS A 1 71 ? -5.033 3.657 11.987 1.00 86.12 71 LYS A C 1
ATOM 595 O O . LYS A 1 71 ? -4.131 2.960 11.544 1.00 86.12 71 LYS A O 1
ATOM 600 N N . THR A 1 72 ? -4.823 4.670 12.826 1.00 86.94 72 THR A N 1
ATOM 601 C CA . THR A 1 72 ? -3.475 5.145 13.157 1.00 86.94 72 THR A CA 1
ATOM 602 C C . THR A 1 72 ? -2.659 4.068 13.867 1.00 86.94 72 THR A C 1
ATOM 604 O O . THR A 1 72 ? -1.469 3.915 13.605 1.00 86.94 72 THR A O 1
ATOM 607 N N . GLN A 1 73 ? -3.281 3.295 14.762 1.00 92.38 73 GLN A N 1
ATOM 608 C CA . GLN A 1 73 ? -2.604 2.177 15.415 1.00 92.38 73 GLN A CA 1
ATOM 609 C C . GLN A 1 73 ? -2.259 1.064 14.418 1.00 92.38 73 GLN A C 1
ATOM 611 O O . GLN A 1 73 ? -1.165 0.512 14.489 1.00 92.38 73 GLN A O 1
ATOM 616 N N . HIS A 1 74 ? -3.167 0.751 13.491 1.00 92.00 74 HIS A N 1
ATOM 617 C CA . HIS A 1 74 ? -2.930 -0.249 12.457 1.00 92.00 74 HIS A CA 1
ATOM 618 C C . HIS A 1 74 ? -1.780 0.145 11.523 1.00 92.00 74 HIS A C 1
ATOM 620 O O . HIS A 1 74 ? -0.888 -0.668 11.298 1.00 92.00 74 HIS A O 1
ATOM 626 N N . GLU A 1 75 ? -1.767 1.389 11.042 1.00 91.56 75 GLU A N 1
ATOM 627 C CA . GLU A 1 75 ? -0.715 1.923 10.168 1.00 91.56 75 GLU A CA 1
ATOM 628 C C . GLU A 1 75 ? 0.663 1.846 10.828 1.00 91.56 75 GLU A C 1
ATOM 630 O O . GLU A 1 75 ? 1.644 1.509 10.178 1.00 91.56 75 GLU A O 1
ATOM 635 N N . ARG A 1 76 ? 0.748 2.102 12.138 1.00 91.06 76 ARG A N 1
ATOM 636 C CA . ARG A 1 76 ? 2.003 2.011 12.905 1.00 91.06 76 ARG A CA 1
ATOM 637 C C . ARG A 1 76 ? 2.442 0.574 13.202 1.00 91.06 76 ARG A C 1
ATOM 639 O O . ARG A 1 76 ? 3.528 0.374 13.738 1.00 91.06 76 ARG A O 1
ATOM 646 N N . GLY A 1 77 ? 1.610 -0.421 12.899 1.00 94.12 77 GLY A N 1
ATOM 647 C CA . GLY A 1 77 ? 1.935 -1.825 13.109 1.00 94.12 77 GLY A CA 1
ATOM 648 C C . GLY A 1 77 ? 3.058 -2.296 12.185 1.00 94.12 77 GLY A C 1
ATOM 649 O O . GLY A 1 77 ? 3.072 -1.978 10.997 1.00 94.12 77 GLY A O 1
ATOM 650 N N . LEU A 1 78 ? 3.966 -3.121 12.714 1.00 95.50 78 LEU A N 1
ATOM 651 C CA . LEU A 1 78 ? 5.113 -3.653 11.963 1.00 95.50 78 LEU A CA 1
ATOM 652 C C . LEU A 1 78 ? 4.698 -4.393 10.684 1.00 95.50 78 LEU A C 1
ATOM 654 O O . LEU A 1 78 ? 5.360 -4.268 9.659 1.00 95.50 78 LEU A O 1
ATOM 658 N N . LEU A 1 79 ? 3.585 -5.133 10.728 1.00 94.25 79 LEU A N 1
ATOM 659 C CA . LEU A 1 79 ? 3.050 -5.836 9.560 1.00 94.25 79 LEU A CA 1
ATOM 660 C C . LEU A 1 79 ? 2.609 -4.868 8.456 1.00 94.25 79 LEU A C 1
ATOM 662 O O . LEU A 1 79 ? 2.875 -5.107 7.284 1.00 94.25 79 LEU A O 1
ATOM 666 N N . HIS A 1 80 ? 1.938 -3.774 8.822 1.00 92.94 80 HIS A N 1
ATOM 667 C CA . HIS A 1 80 ? 1.506 -2.779 7.847 1.00 92.94 80 HIS A CA 1
ATOM 668 C C . HIS A 1 80 ? 2.717 -2.113 7.194 1.00 92.94 80 HIS A C 1
ATOM 670 O O . HIS A 1 80 ? 2.791 -2.034 5.972 1.00 92.94 80 HIS A O 1
ATOM 676 N N . GLN A 1 81 ? 3.693 -1.703 8.005 1.00 94.50 81 GLN A N 1
ATOM 677 C CA . GLN A 1 81 ? 4.915 -1.062 7.522 1.00 94.50 81 GLN A CA 1
ATOM 678 C C . GLN A 1 81 ? 5.736 -1.980 6.608 1.00 94.50 81 GLN A C 1
ATOM 680 O O . GLN A 1 81 ? 6.190 -1.539 5.555 1.00 94.50 81 GLN A O 1
ATOM 685 N N . SER A 1 82 ? 5.871 -3.268 6.941 1.00 95.75 82 SER A N 1
ATOM 686 C CA . SER A 1 82 ? 6.622 -4.214 6.104 1.00 95.75 82 SER A CA 1
ATOM 687 C C . SER A 1 82 ? 5.932 -4.502 4.768 1.00 95.75 82 SER A C 1
ATOM 689 O O . SER A 1 82 ? 6.595 -4.597 3.732 1.00 95.75 82 SER A O 1
ATOM 691 N N . LEU A 1 83 ? 4.599 -4.596 4.755 1.00 94.38 83 LEU A N 1
ATOM 692 C CA . LEU A 1 83 ? 3.827 -4.734 3.519 1.00 94.38 83 LEU A CA 1
ATOM 693 C C . LEU A 1 83 ? 3.915 -3.472 2.660 1.00 94.38 83 LEU A C 1
ATOM 695 O O . LEU A 1 83 ? 4.132 -3.576 1.452 1.00 94.38 83 LEU A O 1
ATOM 699 N N . LEU A 1 84 ? 3.815 -2.296 3.280 1.00 91.00 84 LEU A N 1
ATOM 700 C CA . LEU A 1 84 ? 3.949 -1.016 2.596 1.00 91.00 84 LEU A CA 1
ATOM 701 C C . LEU A 1 84 ? 5.331 -0.881 1.941 1.00 91.00 84 LEU A C 1
ATOM 703 O O . LEU A 1 84 ? 5.428 -0.541 0.762 1.00 91.00 84 LEU A O 1
ATOM 707 N N . GLU A 1 85 ? 6.396 -1.227 2.665 1.00 92.44 85 GLU A N 1
ATOM 708 C CA . GLU A 1 85 ? 7.759 -1.221 2.135 1.00 92.44 85 GLU A CA 1
ATOM 709 C C . GLU A 1 85 ? 7.924 -2.209 0.972 1.00 92.44 85 GLU A C 1
ATOM 711 O O . GLU A 1 85 ? 8.521 -1.877 -0.055 1.00 92.44 85 GLU A O 1
ATOM 716 N N . ARG A 1 86 ? 7.352 -3.414 1.084 1.00 92.62 86 ARG A N 1
ATOM 717 C CA . ARG A 1 86 ? 7.362 -4.398 -0.005 1.00 92.62 86 ARG A CA 1
ATOM 718 C C . ARG A 1 86 ? 6.672 -3.857 -1.256 1.00 92.62 86 ARG A C 1
ATOM 720 O O . ARG A 1 86 ? 7.226 -3.991 -2.347 1.00 92.62 86 ARG A O 1
ATOM 727 N N . MET A 1 87 ? 5.487 -3.264 -1.113 1.00 90.19 87 MET A N 1
ATOM 728 C CA . MET A 1 87 ? 4.753 -2.663 -2.232 1.00 90.19 87 MET A CA 1
ATOM 729 C C . MET A 1 87 ? 5.558 -1.534 -2.876 1.00 90.19 87 MET A C 1
ATOM 731 O O . MET A 1 87 ? 5.662 -1.476 -4.100 1.00 90.19 87 MET A O 1
ATOM 735 N N . TRP A 1 88 ? 6.189 -0.685 -2.062 1.00 88.81 88 TRP A N 1
ATOM 736 C CA . TRP A 1 88 ? 7.039 0.397 -2.549 1.00 88.81 88 TRP A CA 1
ATOM 737 C C . TRP A 1 88 ? 8.237 -0.126 -3.349 1.00 88.81 88 TRP A C 1
ATOM 739 O O . TRP A 1 88 ? 8.436 0.283 -4.492 1.00 88.81 88 TRP A O 1
ATOM 749 N N . ARG A 1 89 ? 8.979 -1.108 -2.819 1.00 92.38 89 ARG A N 1
ATOM 750 C CA . ARG A 1 89 ? 10.101 -1.740 -3.538 1.00 92.38 89 ARG A CA 1
ATOM 751 C C . ARG A 1 89 ? 9.654 -2.364 -4.864 1.00 92.38 89 ARG A C 1
ATOM 753 O O . ARG A 1 89 ? 10.354 -2.249 -5.867 1.00 92.38 89 ARG A O 1
ATOM 760 N N . GLN A 1 90 ? 8.482 -2.999 -4.894 1.00 91.75 90 GLN A N 1
ATOM 761 C CA . GLN A 1 90 ? 7.918 -3.556 -6.128 1.00 91.75 90 GLN A CA 1
ATOM 762 C C . GLN A 1 90 ? 7.555 -2.472 -7.148 1.00 91.75 90 GLN A C 1
ATOM 764 O O . GLN A 1 90 ? 7.798 -2.663 -8.339 1.00 91.75 90 GLN A O 1
ATOM 769 N N . ALA A 1 91 ? 6.989 -1.350 -6.701 1.00 87.75 91 ALA A N 1
ATOM 770 C CA . ALA A 1 91 ? 6.658 -0.225 -7.569 1.00 87.75 91 ALA A CA 1
ATOM 771 C C . ALA A 1 91 ? 7.920 0.395 -8.185 1.00 87.75 91 ALA A C 1
ATOM 773 O O . ALA A 1 91 ? 7.965 0.588 -9.399 1.00 87.75 91 ALA A O 1
ATOM 774 N N . VAL A 1 92 ? 8.963 0.611 -7.376 1.00 90.75 92 VAL A N 1
ATOM 775 C CA . VAL A 1 92 ? 10.268 1.103 -7.847 1.00 90.75 92 VAL A CA 1
ATOM 776 C C . VAL A 1 92 ? 10.856 0.154 -8.889 1.00 90.75 92 VAL A C 1
ATOM 778 O O . VAL A 1 92 ? 11.190 0.588 -9.985 1.00 90.75 92 VAL A O 1
ATOM 781 N N . HIS A 1 93 ? 10.892 -1.152 -8.609 1.00 91.50 93 HIS A N 1
ATOM 782 C CA . HIS A 1 93 ? 11.429 -2.143 -9.550 1.00 91.50 93 HIS A CA 1
ATOM 783 C C . HIS A 1 93 ? 10.692 -2.157 -10.897 1.00 91.50 93 HIS A C 1
ATOM 785 O O . HIS A 1 93 ? 11.311 -2.277 -11.954 1.00 91.50 93 HIS A O 1
ATOM 791 N N . ARG A 1 94 ? 9.359 -2.021 -10.877 1.00 90.81 94 ARG A N 1
ATOM 792 C CA . ARG A 1 94 ? 8.551 -1.920 -12.103 1.00 90.81 94 ARG A CA 1
ATOM 793 C C . ARG A 1 94 ? 8.850 -0.637 -12.874 1.00 90.81 94 ARG A C 1
ATOM 795 O O . ARG A 1 94 ? 8.963 -0.702 -14.094 1.00 90.81 94 ARG A O 1
ATOM 802 N N . ALA A 1 95 ? 8.985 0.490 -12.178 1.00 89.31 95 ALA A N 1
ATOM 803 C CA . ALA A 1 95 ? 9.304 1.773 -12.796 1.00 89.31 95 ALA A CA 1
ATOM 804 C C . ALA A 1 95 ? 10.684 1.742 -13.468 1.00 89.31 95 ALA A C 1
ATOM 806 O O . ALA A 1 95 ? 10.787 2.084 -14.642 1.00 89.31 95 ALA A O 1
ATOM 807 N N . THR A 1 96 ? 11.710 1.233 -12.777 1.00 93.56 96 THR A N 1
ATOM 808 C CA . THR A 1 96 ? 13.064 1.096 -13.334 1.00 93.56 96 THR A CA 1
ATOM 809 C C . THR A 1 96 ? 13.078 0.204 -14.574 1.00 93.56 96 THR A C 1
ATOM 811 O O . THR A 1 96 ? 13.620 0.598 -15.601 1.00 93.56 96 THR A O 1
ATOM 814 N N . ARG A 1 97 ? 12.410 -0.958 -14.539 1.00 93.06 97 ARG A N 1
ATOM 815 C CA . ARG A 1 97 ? 12.314 -1.827 -15.726 1.00 93.06 97 ARG A CA 1
ATOM 816 C C . ARG A 1 97 ? 11.601 -1.164 -16.901 1.00 93.06 97 ARG A C 1
ATOM 818 O O . ARG A 1 97 ? 11.979 -1.384 -18.047 1.00 93.06 97 ARG A O 1
ATOM 825 N N . ALA A 1 98 ? 10.550 -0.391 -16.631 1.00 93.00 98 ALA A N 1
ATOM 826 C CA . ALA A 1 98 ? 9.837 0.333 -17.677 1.00 93.00 98 ALA A CA 1
ATOM 827 C C . ALA A 1 98 ? 10.714 1.432 -18.303 1.00 93.00 98 ALA A C 1
ATOM 829 O O . ALA A 1 98 ? 10.666 1.639 -19.516 1.00 93.00 98 ALA A O 1
ATOM 830 N N . GLU A 1 99 ? 11.539 2.104 -17.497 1.00 95.00 99 GLU A N 1
ATOM 831 C CA . GLU A 1 99 ? 12.502 3.107 -17.957 1.00 95.00 99 GLU A CA 1
ATOM 832 C C . GLU A 1 99 ? 13.610 2.481 -18.818 1.00 95.00 99 GLU A C 1
ATOM 834 O O . GLU A 1 99 ? 13.883 2.972 -19.913 1.00 95.00 99 GLU A O 1
ATOM 839 N N . GLU A 1 100 ? 14.185 1.357 -18.381 1.00 95.38 100 GLU A N 1
ATOM 840 C CA . GLU A 1 100 ? 15.184 0.597 -19.146 1.00 95.38 100 GLU A CA 1
ATOM 841 C C . GLU A 1 100 ? 14.634 0.148 -20.504 1.00 95.38 100 GLU A C 1
ATOM 843 O O . GLU A 1 100 ? 15.241 0.436 -21.536 1.00 95.38 100 GLU A O 1
ATOM 848 N N . ALA A 1 101 ? 13.441 -0.457 -20.520 1.00 94.94 101 ALA A N 1
ATOM 849 C CA . ALA A 1 101 ? 12.783 -0.883 -21.754 1.00 94.94 101 ALA A CA 1
ATOM 850 C C . ALA A 1 101 ? 12.488 0.297 -22.698 1.00 94.94 101 AL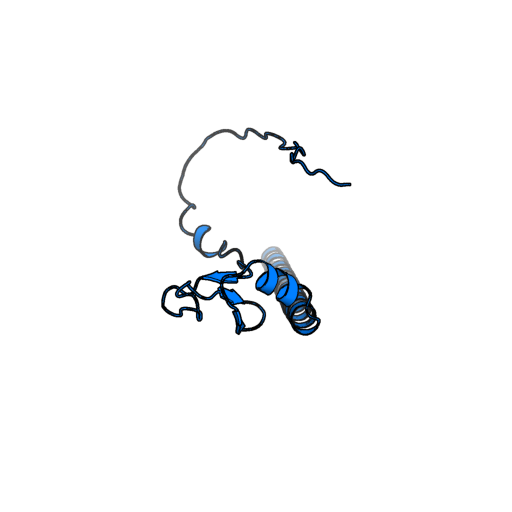A A C 1
ATOM 852 O O . ALA A 1 101 ? 12.632 0.186 -23.917 1.00 94.94 101 ALA A O 1
ATOM 853 N N . SER A 1 102 ? 12.105 1.453 -22.145 1.00 95.75 102 SER A N 1
ATOM 854 C CA . SER A 1 102 ? 11.873 2.668 -22.934 1.00 95.75 102 SER A CA 1
ATOM 855 C C . SER A 1 102 ? 13.170 3.200 -23.547 1.00 95.75 102 SER A C 1
ATOM 857 O O . SER A 1 102 ? 13.173 3.633 -24.699 1.00 95.75 102 SER A O 1
ATOM 859 N N . ARG A 1 103 ? 14.285 3.144 -22.807 1.00 94.69 103 ARG A N 1
ATOM 860 C CA . ARG A 1 103 ? 15.606 3.556 -23.301 1.00 94.69 103 ARG A CA 1
ATOM 861 C C . ARG A 1 103 ? 16.081 2.661 -24.443 1.00 94.69 103 ARG A C 1
ATOM 863 O O . ARG A 1 103 ? 16.477 3.179 -25.482 1.00 94.69 103 ARG A O 1
ATOM 870 N N . GLU A 1 104 ? 15.976 1.345 -24.280 1.00 96.06 104 GLU A N 1
ATOM 871 C CA . GLU A 1 104 ? 16.337 0.371 -25.320 1.00 96.06 104 GLU A CA 1
ATOM 872 C C . GLU A 1 104 ? 15.533 0.588 -26.609 1.00 96.06 104 GLU A C 1
ATOM 874 O O . GLU A 1 104 ? 16.095 0.576 -27.706 1.00 96.06 104 GLU A O 1
ATOM 879 N N . LEU A 1 105 ? 14.229 0.863 -26.485 1.00 95.12 105 LEU A N 1
ATOM 880 C CA . LEU A 1 105 ? 13.373 1.177 -27.628 1.00 95.12 105 LEU A CA 1
ATOM 881 C C . LEU A 1 105 ? 13.825 2.454 -28.355 1.00 95.12 105 LEU A C 1
ATOM 883 O O . LEU A 1 105 ? 13.878 2.478 -29.584 1.00 95.12 105 LEU A O 1
ATOM 887 N N . LEU A 1 106 ? 14.156 3.513 -27.613 1.00 95.25 106 LEU A N 1
ATOM 888 C CA . LEU A 1 106 ? 14.626 4.773 -28.195 1.00 95.25 106 LEU A CA 1
ATOM 889 C C . LEU A 1 106 ? 15.966 4.613 -28.916 1.00 95.25 106 LEU A C 1
ATOM 891 O O . LEU A 1 106 ? 16.158 5.205 -29.979 1.00 95.25 106 LEU A O 1
ATOM 895 N N . ASP A 1 107 ? 16.880 3.818 -28.369 1.00 96.94 107 ASP A N 1
ATOM 896 C CA . ASP A 1 107 ? 18.174 3.565 -29.000 1.00 96.94 107 ASP A CA 1
ATOM 897 C C . ASP A 1 107 ? 18.023 2.717 -30.270 1.00 96.94 107 ASP A C 1
ATOM 899 O O . ASP A 1 107 ? 18.635 3.036 -31.291 1.00 96.94 107 ASP A O 1
ATOM 903 N N . ALA A 1 108 ? 17.132 1.719 -30.264 1.00 94.81 108 ALA A N 1
ATOM 904 C CA . ALA A 1 108 ? 16.798 0.938 -31.455 1.00 94.81 108 ALA A CA 1
ATOM 905 C C . ALA A 1 108 ? 16.181 1.797 -32.575 1.00 94.81 108 ALA A C 1
ATOM 907 O O . ALA A 1 108 ? 16.454 1.570 -33.754 1.00 94.81 108 ALA A O 1
ATOM 908 N N . LEU A 1 109 ? 15.370 2.802 -32.223 1.00 94.81 109 LEU A N 1
ATOM 909 C CA . LEU A 1 109 ? 14.786 3.734 -33.193 1.00 94.81 109 LEU A CA 1
ATOM 910 C C . LEU A 1 109 ? 15.824 4.671 -33.823 1.00 94.81 109 LEU A C 1
ATOM 912 O O . LEU A 1 109 ? 15.670 5.022 -34.985 1.00 94.81 109 LEU A O 1
ATOM 916 N N . LYS A 1 110 ? 16.876 5.063 -33.093 1.00 93.88 110 LYS A N 1
ATOM 917 C CA . LYS A 1 110 ? 17.940 5.949 -33.609 1.00 93.88 110 LYS A CA 1
ATOM 918 C C . LYS A 1 110 ? 18.912 5.262 -34.570 1.00 93.88 110 LYS A C 1
ATOM 920 O O . LYS A 1 110 ? 19.640 5.949 -35.277 1.00 93.88 110 LYS A O 1
ATOM 925 N N . GLN A 1 111 ? 18.981 3.932 -34.548 1.00 88.81 111 GLN A N 1
ATOM 926 C CA . GLN A 1 111 ? 19.873 3.140 -35.407 1.00 88.81 111 GLN A CA 1
ATOM 927 C C . GLN A 1 111 ? 19.254 2.798 -36.774 1.00 88.81 111 GLN A C 1
ATOM 929 O O . GLN A 1 111 ? 19.898 2.133 -37.584 1.00 88.81 111 GLN A O 1
ATOM 934 N N . ARG A 1 112 ? 18.011 3.223 -37.017 1.00 70.75 112 ARG A N 1
ATOM 935 C CA . ARG A 1 112 ? 17.290 3.091 -38.286 1.00 70.75 112 ARG A CA 1
ATOM 936 C C . ARG A 1 112 ? 17.269 4.417 -39.027 1.00 70.75 112 ARG A C 1
ATOM 938 O O . ARG A 1 112 ? 17.319 4.359 -40.273 1.00 70.75 112 ARG A O 1
#

Secondary structure (DSSP, 8-state):
------------------------S-TTTTTTT-----SEEEEEEEE-TTSPEEEEETTTTEEE-S-HHHHHHHHTSHHHHHHHHHHHHHHHHHHHHHHHHHHHHHHHHHT-

Radius of gyration: 22.64 Å; chains: 1; bounding box: 44×37×80 Å

Foldseek 3Di:
DDDDDDDDDDDDDDDDDDDDDDDDDDVVVVVVVPPVVPQWDFAQVDADPVRGTWIAGPQQRDIHHPDPVRVVVVCPDPVSVVSVVVVVVVVVVVVVVVVVVVVVVVVVVVVD